Protein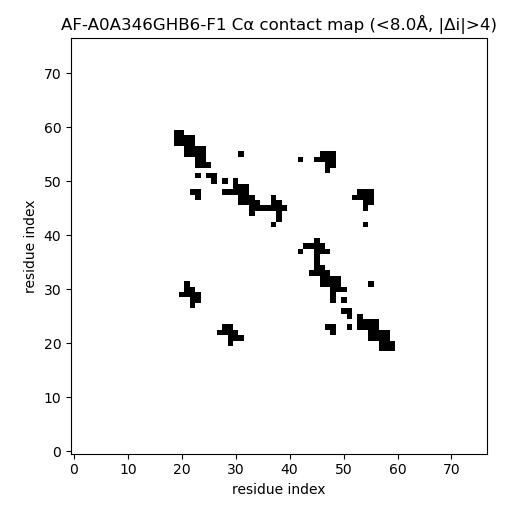 AF-A0A346GHB6-F1 (afdb_monomer)

Sequence (77 aa):
MAPRQRTLLRSKVAVITQHLHFRCPCCHGSQYRTSAFDVTERNPLGAKCIFCKSTMNTFDNVALQIRTDHAPLDFTK

pLDDT: mean 71.48, std 20.01, range [37.34, 94.81]

Foldseek 3Di:
DDDDDDPPPPPPPVPVCPPFFWAAPVPRDRAWDADPVLDDPVQNRNTAHPPPRGRIDTPVCVVVVVVVVPPPPDPDD

Nearest PDB structures (foldseek):
  5gpy-assembly1_A  TM=4.742E-01  e=6.197E-01  Homo sapiens
  7zsb-assembly1_W  TM=4.751E-01  e=2.970E+00  Saccharomyces cerevisiae
  7o4l-assembly1_W  TM=4.629E-01  e=3.180E+00  Saccharomyces cerevisiae S288C
  1twc-assembly1_B  TM=4.305E-01  e=3.901E+00  Saccharomyces cerevisiae

Organism: Escherichia coli (NCBI:txid562)

Radius of gyration: 21.43 Å; Cα contacts (8 Å, |Δi|>4): 83; chains: 1; bounding box: 75×44×37 Å

InterPro domains:
  IPR056946 YmcF-like [PF23641] (20-63)

Solvent-accessible surface area (backbone atoms only — not comparable to full-atom values): 5110 Å² total; per-residue (Å²): 144,83,87,86,79,82,83,73,80,74,79,75,72,76,70,80,74,76,74,81,51,47,33,20,86,86,74,66,43,65,58,61,47,68,38,80,89,54,44,40,96,94,32,76,73,10,39,24,21,71,84,80,60,41,66,44,44,50,58,83,46,52,77,56,46,60,63,66,67,62,58,80,79,76,85,82,130

Structure (mmCIF, N/CA/C/O backbone):
data_AF-A0A346GHB6-F1
#
_entry.id   AF-A0A346GHB6-F1
#
loop_
_atom_site.group_PDB
_atom_site.id
_atom_site.type_symbol
_atom_site.label_atom_id
_atom_site.label_alt_id
_atom_site.label_comp_id
_atom_site.label_asym_id
_atom_site.label_entity_id
_atom_site.label_seq_id
_atom_site.pdbx_PDB_ins_code
_atom_site.Cartn_x
_atom_site.Cartn_y
_atom_site.Cartn_z
_atom_site.occupancy
_atom_site.B_iso_or_equiv
_atom_site.auth_seq_id
_atom_site.auth_comp_id
_atom_site.auth_asym_id
_atom_site.auth_atom_id
_atom_site.pdbx_PDB_model_num
ATOM 1 N N . MET A 1 1 ? 48.895 -32.301 3.426 1.00 38.28 1 MET A N 1
ATOM 2 C CA . MET A 1 1 ? 47.927 -31.201 3.632 1.00 38.28 1 MET A CA 1
ATOM 3 C C . MET A 1 1 ? 46.631 -31.520 2.901 1.00 38.28 1 MET A C 1
ATOM 5 O O . MET A 1 1 ? 46.579 -31.418 1.687 1.00 38.28 1 MET A O 1
ATOM 9 N N . ALA A 1 2 ? 45.629 -31.963 3.651 1.00 47.59 2 ALA A N 1
ATOM 10 C CA . ALA A 1 2 ? 44.185 -31.947 3.380 1.00 47.59 2 ALA A CA 1
ATOM 11 C C . ALA A 1 2 ? 43.521 -32.342 4.727 1.00 47.59 2 ALA A C 1
ATOM 13 O O . ALA A 1 2 ? 44.229 -32.962 5.526 1.00 47.59 2 ALA A O 1
ATOM 14 N N . PRO A 1 3 ? 42.226 -32.086 5.022 1.00 59.38 3 PRO A N 1
ATOM 15 C CA . PRO A 1 3 ? 41.149 -31.668 4.119 1.00 59.38 3 PRO A CA 1
ATOM 16 C C . PRO A 1 3 ? 40.158 -30.647 4.753 1.00 59.38 3 PRO A C 1
ATOM 18 O O . PRO A 1 3 ? 40.357 -30.146 5.854 1.00 59.38 3 PRO A O 1
ATOM 21 N N . ARG A 1 4 ? 39.013 -30.474 4.076 1.00 51.44 4 ARG A N 1
ATOM 22 C CA . ARG A 1 4 ? 37.704 -29.986 4.563 1.00 51.44 4 ARG A CA 1
ATOM 23 C C . ARG A 1 4 ? 37.452 -28.490 4.445 1.00 51.44 4 ARG A C 1
ATOM 25 O O . ARG A 1 4 ? 37.437 -27.764 5.431 1.00 51.44 4 ARG A O 1
ATOM 32 N N . GLN A 1 5 ? 36.997 -28.090 3.264 1.00 53.44 5 GLN A N 1
ATOM 33 C CA . GLN A 1 5 ? 35.923 -27.105 3.211 1.00 53.44 5 GLN A CA 1
ATOM 34 C C . GLN A 1 5 ? 34.740 -27.702 2.456 1.00 53.44 5 GLN A C 1
ATOM 36 O O . GLN A 1 5 ? 34.847 -28.159 1.323 1.00 53.44 5 GLN A O 1
ATOM 41 N N . ARG A 1 6 ? 33.635 -27.803 3.199 1.00 53.56 6 ARG A N 1
ATOM 42 C CA . ARG A 1 6 ? 32.338 -28.341 2.805 1.00 53.56 6 ARG A CA 1
ATOM 43 C C . ARG A 1 6 ? 31.834 -27.610 1.562 1.00 53.56 6 ARG A C 1
ATOM 45 O O . ARG A 1 6 ? 31.486 -26.435 1.643 1.00 53.56 6 ARG A O 1
ATOM 52 N N . THR A 1 7 ? 31.695 -28.321 0.453 1.00 52.53 7 THR A N 1
ATOM 53 C CA . THR A 1 7 ? 30.792 -27.941 -0.633 1.00 52.53 7 THR A CA 1
ATOM 54 C C . THR A 1 7 ? 29.360 -28.069 -0.116 1.00 52.53 7 THR A C 1
ATOM 56 O O . THR A 1 7 ? 28.729 -29.118 -0.211 1.00 52.53 7 THR A O 1
ATOM 59 N N . LEU A 1 8 ? 28.847 -27.002 0.503 1.00 61.34 8 LEU A N 1
ATOM 60 C CA . LEU A 1 8 ? 27.413 -26.864 0.733 1.00 61.34 8 LEU A CA 1
ATOM 61 C C . LEU A 1 8 ? 26.764 -26.622 -0.630 1.00 61.34 8 LEU A C 1
ATOM 63 O O . LEU A 1 8 ? 26.789 -25.513 -1.164 1.00 61.34 8 LEU A O 1
ATOM 67 N N . LEU A 1 9 ? 26.217 -27.699 -1.191 1.00 59.03 9 LEU A N 1
ATOM 68 C CA . LEU A 1 9 ? 25.277 -27.687 -2.300 1.00 59.03 9 LEU A CA 1
ATOM 69 C C . LEU A 1 9 ? 24.099 -26.788 -1.902 1.00 59.03 9 LEU A C 1
ATOM 71 O O . LEU A 1 9 ? 23.154 -27.218 -1.245 1.00 59.03 9 LEU A O 1
ATOM 75 N N . ARG A 1 10 ? 24.177 -25.503 -2.253 1.00 54.25 10 ARG A N 1
ATOM 76 C CA . ARG A 1 10 ? 23.032 -24.598 -2.202 1.00 54.25 10 ARG A CA 1
ATOM 77 C C . ARG A 1 10 ? 22.086 -25.060 -3.302 1.00 54.25 10 ARG A C 1
ATOM 79 O O . ARG A 1 10 ? 22.212 -24.630 -4.446 1.00 54.25 10 ARG A O 1
ATOM 86 N N . SER A 1 11 ? 21.155 -25.943 -2.951 1.00 51.72 11 SER A N 1
ATOM 87 C CA . SER A 1 11 ? 19.921 -26.142 -3.702 1.00 51.72 11 SER A CA 1
ATOM 88 C C . SER A 1 11 ? 19.263 -24.773 -3.854 1.00 51.72 11 SER A C 1
ATOM 90 O O . SER A 1 11 ? 18.561 -24.300 -2.962 1.00 51.72 11 SER A O 1
ATOM 92 N N . LYS A 1 12 ? 19.546 -24.089 -4.966 1.00 56.03 12 LYS A N 1
ATOM 93 C CA . LYS A 1 12 ? 18.766 -22.951 -5.440 1.00 56.03 12 LYS A CA 1
ATOM 94 C C . LYS A 1 12 ? 17.432 -23.527 -5.896 1.00 56.03 12 LYS A C 1
ATOM 96 O O . LYS A 1 12 ? 17.191 -23.700 -7.085 1.00 56.03 12 LYS A O 1
ATOM 101 N N . VAL A 1 13 ? 16.569 -23.833 -4.930 1.00 57.66 13 VAL A N 1
ATOM 102 C CA . VAL A 1 13 ? 15.136 -23.703 -5.156 1.00 57.66 13 VAL A CA 1
ATOM 103 C C . VAL A 1 13 ? 14.978 -22.234 -5.514 1.00 57.66 13 VAL A C 1
ATOM 105 O O . VAL A 1 13 ? 15.065 -21.363 -4.649 1.00 57.66 13 VAL A O 1
ATOM 108 N N . ALA A 1 14 ? 14.903 -21.948 -6.812 1.00 56.22 14 ALA A N 1
ATOM 109 C CA . ALA A 1 14 ? 14.456 -20.664 -7.298 1.00 56.22 14 ALA A CA 1
ATOM 110 C C . ALA A 1 14 ? 13.000 -20.552 -6.846 1.00 56.22 14 ALA A C 1
ATOM 112 O O . ALA A 1 14 ? 12.077 -20.933 -7.558 1.00 56.22 14 ALA A O 1
ATOM 113 N N . VAL A 1 15 ? 12.811 -20.117 -5.598 1.00 53.06 15 VAL A N 1
ATOM 114 C CA . VAL A 1 15 ? 11.554 -19.538 -5.156 1.00 53.06 15 VAL A CA 1
ATOM 115 C C . VAL A 1 15 ? 11.326 -18.431 -6.163 1.00 53.06 15 VAL A C 1
ATOM 117 O O . VAL A 1 15 ? 12.100 -17.477 -6.212 1.00 53.06 15 VAL A O 1
ATOM 120 N N . ILE A 1 16 ? 10.350 -18.629 -7.043 1.00 55.66 16 ILE A N 1
ATOM 121 C CA . ILE A 1 16 ? 9.846 -17.589 -7.921 1.00 55.66 16 ILE A CA 1
ATOM 122 C C . ILE A 1 16 ? 9.324 -16.522 -6.961 1.00 55.66 16 ILE A C 1
ATOM 124 O O . ILE A 1 16 ? 8.186 -16.587 -6.500 1.00 55.66 16 ILE A O 1
ATOM 128 N N . THR A 1 17 ? 10.188 -15.591 -6.559 1.00 49.25 17 THR A N 1
ATOM 129 C CA . THR A 1 17 ? 9.795 -14.367 -5.883 1.00 49.25 17 THR A CA 1
ATOM 130 C C . THR A 1 17 ? 9.012 -13.592 -6.923 1.00 49.25 17 THR A C 1
ATOM 132 O O . THR A 1 17 ? 9.575 -12.815 -7.686 1.00 49.25 17 THR A O 1
ATOM 135 N N . GLN A 1 18 ? 7.710 -13.867 -7.013 1.00 54.44 18 GLN A N 1
ATOM 136 C CA . GLN A 1 18 ? 6.767 -12.939 -7.615 1.00 54.44 18 GLN A CA 1
ATOM 137 C C . GLN A 1 18 ? 6.900 -11.658 -6.798 1.00 54.44 18 GLN A C 1
ATOM 139 O O . GLN A 1 18 ? 6.427 -11.562 -5.665 1.00 54.44 18 GLN A O 1
ATOM 144 N N . HIS A 1 19 ? 7.695 -10.730 -7.316 1.00 62.03 19 HIS A N 1
ATOM 145 C CA . HIS A 1 19 ? 7.909 -9.441 -6.698 1.00 62.03 19 HIS A CA 1
ATOM 146 C C . HIS A 1 19 ? 6.587 -8.694 -6.826 1.00 62.03 19 HIS A C 1
ATOM 148 O O . HIS A 1 19 ? 6.299 -8.154 -7.880 1.00 62.03 19 HIS A O 1
ATOM 154 N N . LEU A 1 20 ? 5.748 -8.698 -5.789 1.00 74.50 20 LEU A N 1
ATOM 155 C CA . LEU A 1 20 ? 4.573 -7.831 -5.767 1.00 74.50 20 LEU A CA 1
ATOM 156 C C . LEU A 1 20 ? 5.052 -6.377 -5.840 1.00 74.50 20 LEU A C 1
ATOM 158 O O . LEU A 1 20 ? 5.762 -5.894 -4.953 1.00 74.50 20 LEU A O 1
ATOM 162 N N . HIS A 1 21 ? 4.684 -5.682 -6.914 1.00 84.56 21 HIS A N 1
ATOM 163 C CA . HIS A 1 21 ? 5.079 -4.294 -7.135 1.00 84.56 21 HIS A CA 1
ATOM 164 C C . HIS A 1 21 ? 4.028 -3.357 -6.546 1.00 84.56 21 HIS A C 1
ATOM 166 O O . HIS A 1 21 ? 2.919 -3.255 -7.067 1.00 84.56 21 HIS A O 1
ATOM 172 N N . PHE A 1 22 ? 4.391 -2.629 -5.492 1.00 87.00 22 PHE A N 1
ATOM 173 C CA . PHE A 1 22 ? 3.519 -1.645 -4.860 1.00 87.00 22 PHE A CA 1
ATOM 174 C C . PHE A 1 22 ? 3.833 -0.204 -5.305 1.00 87.00 22 PHE A C 1
ATOM 176 O O . PHE A 1 22 ? 5.002 0.188 -5.361 1.00 87.00 22 PHE A O 1
ATOM 183 N N . ARG A 1 23 ? 2.804 0.626 -5.539 1.00 90.50 23 ARG A N 1
ATOM 184 C CA . ARG A 1 23 ? 2.922 2.102 -5.650 1.00 90.50 23 ARG A CA 1
ATOM 185 C C . ARG A 1 23 ? 1.888 2.849 -4.796 1.00 90.50 23 ARG A C 1
ATOM 187 O O . ARG A 1 23 ? 0.728 2.445 -4.738 1.00 90.50 23 ARG A O 1
ATOM 194 N N . CYS A 1 24 ? 2.302 3.942 -4.139 1.00 91.69 24 CYS A N 1
ATOM 195 C CA . CYS A 1 24 ? 1.386 4.853 -3.435 1.00 91.69 24 CYS A CA 1
ATOM 196 C C . CYS A 1 24 ? 0.568 5.595 -4.502 1.00 91.69 24 CYS A C 1
ATOM 198 O O . CYS A 1 24 ? 1.171 6.269 -5.336 1.00 91.69 24 CYS A O 1
ATOM 200 N N . PRO A 1 25 ? -0.772 5.547 -4.471 1.00 89.88 25 PRO A N 1
ATOM 201 C CA . PRO A 1 25 ? -1.604 6.303 -5.408 1.00 89.88 25 PRO A CA 1
ATOM 202 C C . PRO A 1 25 ? -1.502 7.824 -5.205 1.00 89.88 25 PRO A C 1
ATOM 204 O O . PRO A 1 25 ? -1.857 8.583 -6.093 1.00 89.88 25 PRO A O 1
ATOM 207 N N . CYS A 1 26 ? -1.012 8.285 -4.048 1.00 89.69 26 CYS A N 1
ATOM 208 C CA . CYS A 1 26 ? -0.932 9.712 -3.727 1.00 89.69 26 CYS A CA 1
ATOM 209 C C . CYS A 1 26 ? 0.412 10.348 -4.103 1.00 89.69 26 CYS A C 1
ATOM 211 O O . CYS A 1 26 ? 0.440 11.477 -4.570 1.00 89.69 26 CYS A O 1
ATOM 213 N N . CYS A 1 27 ? 1.533 9.655 -3.874 1.00 92.06 27 CYS A N 1
ATOM 214 C CA . CYS A 1 27 ? 2.877 10.197 -4.123 1.00 92.06 27 CYS A CA 1
ATOM 215 C C . CYS A 1 27 ? 3.691 9.391 -5.135 1.00 92.06 27 CYS A C 1
ATOM 217 O O . CYS A 1 27 ? 4.856 9.701 -5.361 1.00 92.06 27 CYS A O 1
ATOM 219 N N . HIS A 1 28 ? 3.114 8.328 -5.702 1.00 89.38 28 HIS A N 1
ATOM 220 C CA . HIS A 1 28 ? 3.744 7.443 -6.686 1.00 89.38 28 HIS A CA 1
ATOM 221 C C . HIS A 1 28 ? 5.000 6.718 -6.167 1.00 89.38 28 HIS A C 1
ATOM 223 O O . HIS A 1 28 ? 5.645 5.978 -6.909 1.00 89.38 28 HIS A O 1
ATOM 229 N N . GLY A 1 29 ? 5.320 6.872 -4.878 1.00 89.94 29 GLY A N 1
ATOM 230 C CA . GLY A 1 29 ? 6.435 6.204 -4.226 1.00 89.94 29 GLY A CA 1
ATOM 231 C C . GLY A 1 29 ? 6.226 4.696 -4.160 1.00 89.94 29 GLY A C 1
ATOM 232 O O . GLY A 1 29 ? 5.106 4.222 -3.985 1.00 89.94 29 GLY A O 1
ATOM 233 N N . SER A 1 30 ? 7.316 3.945 -4.274 1.00 91.19 30 SER A N 1
ATOM 234 C CA . SER A 1 30 ? 7.335 2.481 -4.164 1.00 91.19 30 SER A CA 1
ATOM 235 C C . SER A 1 30 ? 7.796 1.980 -2.794 1.00 91.19 30 SER A C 1
ATOM 237 O O . SER A 1 30 ? 7.747 0.784 -2.538 1.00 91.19 30 SER A O 1
ATOM 239 N N . GLN A 1 31 ? 8.243 2.872 -1.902 1.00 91.69 31 GLN A N 1
ATOM 240 C CA . GLN A 1 31 ? 8.648 2.508 -0.545 1.00 91.69 31 GLN A CA 1
ATOM 241 C C . GLN A 1 31 ? 7.444 2.437 0.393 1.00 91.69 31 GLN A C 1
ATOM 243 O O . GLN A 1 31 ? 6.682 3.400 0.546 1.00 91.69 31 GLN A O 1
ATOM 248 N N . TYR A 1 32 ? 7.309 1.296 1.060 1.00 93.50 32 TYR A N 1
ATOM 249 C CA . TYR A 1 32 ? 6.218 1.004 1.974 1.00 93.50 32 TYR A CA 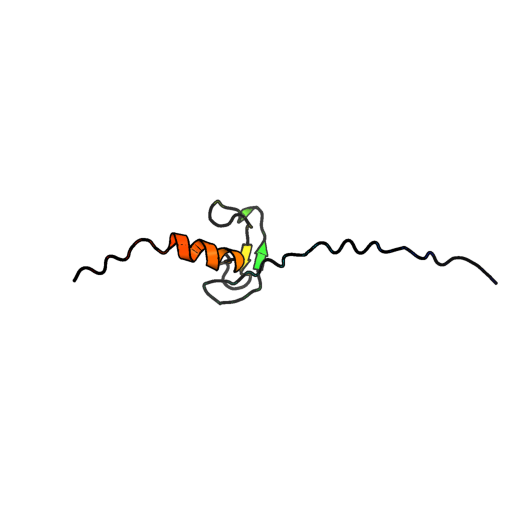1
ATOM 250 C C . TYR A 1 32 ? 6.708 0.232 3.194 1.00 93.50 32 TYR A C 1
ATOM 252 O O . TYR A 1 32 ? 7.767 -0.393 3.183 1.00 93.50 32 TYR A O 1
ATOM 260 N N . ARG A 1 33 ? 5.899 0.279 4.248 1.00 93.62 33 ARG A N 1
ATOM 261 C CA . ARG A 1 33 ? 5.978 -0.621 5.395 1.00 93.62 33 ARG A CA 1
ATOM 262 C C . ARG A 1 33 ? 4.734 -1.500 5.418 1.00 93.62 33 ARG A C 1
ATOM 264 O O . ARG A 1 33 ? 3.682 -1.092 4.923 1.00 93.62 33 ARG A O 1
ATOM 271 N N . THR A 1 34 ? 4.844 -2.662 6.042 1.00 92.19 34 THR A N 1
ATOM 272 C CA . THR A 1 34 ? 3.715 -3.550 6.331 1.00 92.19 34 THR A CA 1
ATOM 273 C C . THR A 1 34 ? 3.501 -3.627 7.833 1.00 92.19 34 THR A C 1
ATOM 275 O O . THR A 1 34 ? 4.468 -3.735 8.587 1.00 92.19 34 THR A O 1
ATOM 278 N N . SER A 1 35 ? 2.250 -3.577 8.276 1.00 91.44 35 SER A N 1
ATOM 279 C CA . SER A 1 35 ? 1.892 -3.707 9.689 1.00 91.44 35 SER A CA 1
ATOM 280 C C . SER A 1 35 ? 0.610 -4.514 9.824 1.00 91.44 35 SER A C 1
ATOM 282 O O . SER A 1 35 ? -0.343 -4.265 9.090 1.00 91.44 35 SER A O 1
ATOM 284 N N . ALA A 1 36 ? 0.561 -5.432 10.794 1.00 92.56 36 ALA A N 1
ATOM 285 C CA . ALA A 1 36 ? -0.646 -6.202 11.104 1.00 92.56 36 ALA A CA 1
ATOM 286 C C . ALA A 1 36 ? -1.819 -5.295 11.519 1.00 92.56 36 ALA A C 1
ATOM 288 O O . ALA A 1 36 ? -2.968 -5.602 11.233 1.00 92.56 36 ALA A O 1
ATOM 289 N N . PHE A 1 37 ? -1.525 -4.142 12.127 1.00 93.62 37 PHE A N 1
ATOM 290 C CA . PHE A 1 37 ? -2.535 -3.152 12.514 1.00 93.62 37 PHE A CA 1
ATOM 291 C C . PHE A 1 37 ? -3.155 -2.416 11.320 1.00 93.62 37 PHE A C 1
ATOM 293 O O . PHE A 1 37 ? -4.238 -1.856 11.439 1.00 93.62 37 PHE A O 1
ATOM 300 N N . ASP A 1 38 ? -2.461 -2.386 10.180 1.00 91.06 38 ASP A N 1
ATOM 301 C CA . ASP A 1 38 ? -2.930 -1.731 8.956 1.00 91.06 38 ASP A CA 1
ATOM 302 C C . ASP A 1 38 ? -3.641 -2.713 8.002 1.00 91.06 38 ASP A C 1
ATOM 304 O O . ASP A 1 38 ? -4.072 -2.305 6.915 1.00 91.06 38 ASP A O 1
ATOM 308 N N . VAL A 1 39 ? -3.761 -3.992 8.390 1.00 93.00 39 VAL A N 1
ATOM 309 C CA . VAL A 1 39 ? -4.481 -5.024 7.632 1.00 93.00 39 VAL A CA 1
ATOM 310 C C . VAL A 1 39 ? -5.981 -4.791 7.761 1.00 93.00 39 VAL A C 1
ATOM 312 O O . VAL A 1 39 ? -6.539 -4.771 8.854 1.00 93.00 39 VAL A O 1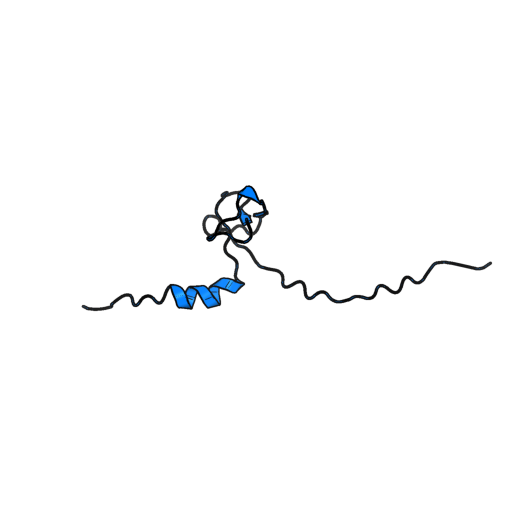
ATOM 315 N N . THR A 1 40 ? -6.640 -4.616 6.622 1.00 90.81 40 THR A N 1
ATOM 316 C CA . THR A 1 40 ? -8.097 -4.451 6.523 1.00 90.81 40 THR A CA 1
ATOM 317 C C . THR A 1 40 ? -8.599 -5.171 5.278 1.00 90.81 40 THR A C 1
ATOM 319 O O . THR A 1 40 ? -7.801 -5.546 4.422 1.00 90.81 40 THR A O 1
ATOM 322 N N . GLU A 1 41 ? -9.914 -5.305 5.114 1.00 87.31 41 GLU A N 1
ATOM 323 C CA . GLU A 1 41 ? -10.506 -5.889 3.900 1.00 87.31 41 GLU A CA 1
ATOM 324 C C . GLU A 1 41 ? -10.060 -5.158 2.617 1.00 87.31 41 GLU A C 1
ATOM 326 O O . GLU A 1 41 ? -9.796 -5.776 1.591 1.00 87.31 41 GLU A O 1
ATOM 331 N N . ARG A 1 42 ? -9.869 -3.834 2.701 1.00 83.19 42 ARG A N 1
ATOM 332 C CA . ARG A 1 42 ? -9.386 -2.986 1.595 1.00 83.19 42 ARG A CA 1
ATOM 333 C C . ARG A 1 42 ? -7.857 -2.915 1.487 1.00 83.19 42 ARG A C 1
ATOM 335 O O . ARG A 1 42 ? -7.339 -2.313 0.551 1.00 83.19 42 ARG A O 1
ATOM 342 N N . ASN A 1 43 ? -7.129 -3.474 2.451 1.00 89.31 43 ASN A N 1
ATOM 343 C CA . ASN A 1 43 ? -5.668 -3.518 2.492 1.00 89.31 43 ASN A CA 1
ATOM 344 C C . ASN A 1 43 ? -5.204 -4.848 3.109 1.00 89.31 43 ASN A C 1
ATOM 346 O O . ASN A 1 43 ? -4.694 -4.857 4.233 1.00 89.31 43 ASN A O 1
ATOM 350 N N . PRO A 1 44 ? -5.384 -5.981 2.413 1.00 88.88 44 PRO A N 1
ATOM 351 C CA . PRO A 1 44 ? -5.101 -7.302 2.980 1.00 88.88 44 PRO A CA 1
ATOM 352 C C . PRO A 1 44 ? -3.612 -7.507 3.284 1.00 88.88 44 PRO A C 1
ATOM 354 O O . PRO A 1 44 ? -3.247 -8.298 4.147 1.00 88.88 44 PRO A O 1
ATOM 357 N N . LEU A 1 45 ? -2.741 -6.761 2.602 1.00 89.69 45 LEU A N 1
ATOM 358 C CA . LEU A 1 45 ? -1.288 -6.841 2.758 1.00 89.69 45 LEU A CA 1
ATOM 359 C C . LEU A 1 45 ? -0.765 -5.899 3.855 1.00 89.69 45 LEU A C 1
ATOM 361 O O . LEU A 1 45 ? 0.434 -5.882 4.131 1.00 89.69 45 LEU A O 1
ATOM 365 N N . GLY A 1 46 ? -1.639 -5.087 4.466 1.00 92.69 46 GLY A N 1
ATOM 366 C CA . GLY A 1 46 ? -1.249 -4.129 5.501 1.00 92.69 46 GLY A CA 1
ATOM 367 C C . GLY A 1 46 ? -0.217 -3.105 5.017 1.00 92.69 46 GLY A C 1
ATOM 368 O O . GLY A 1 46 ? 0.540 -2.570 5.826 1.00 92.69 46 GLY A O 1
ATOM 369 N N . ALA A 1 47 ? -0.143 -2.858 3.703 1.00 93.88 47 ALA A N 1
ATOM 370 C CA . ALA A 1 47 ? 0.927 -2.099 3.068 1.00 93.88 47 ALA A CA 1
ATOM 371 C C . ALA A 1 4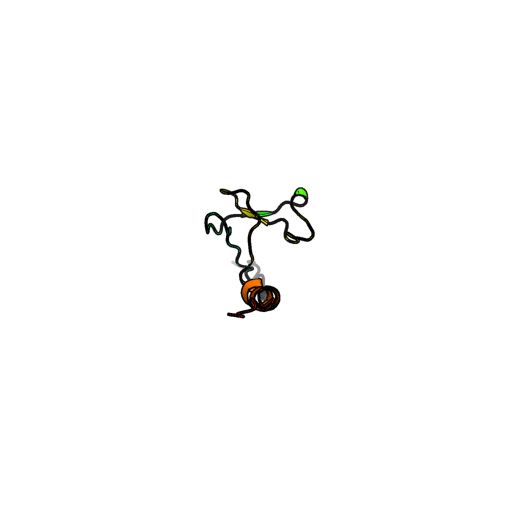7 ? 0.582 -0.608 2.990 1.00 93.88 47 ALA A C 1
ATOM 373 O O . ALA A 1 47 ? -0.384 -0.204 2.335 1.00 93.88 47 ALA A O 1
ATOM 374 N N . LYS A 1 48 ? 1.404 0.226 3.631 1.00 94.31 48 LYS A N 1
ATOM 375 C CA . LYS A 1 48 ? 1.281 1.687 3.589 1.00 94.31 48 LYS A CA 1
ATOM 376 C C . LYS A 1 48 ? 2.583 2.340 3.199 1.00 94.31 48 LYS A C 1
ATOM 378 O O . LYS A 1 48 ? 3.657 1.936 3.642 1.00 94.31 48 LYS A O 1
ATOM 383 N N . CYS A 1 49 ? 2.483 3.388 2.398 1.00 94.81 49 CYS A N 1
ATOM 384 C CA . CYS A 1 49 ? 3.648 4.157 2.008 1.00 94.81 49 CYS A CA 1
ATOM 385 C C . CYS A 1 49 ? 4.338 4.774 3.225 1.00 94.81 49 CYS A C 1
ATOM 387 O O . CYS A 1 49 ? 3.681 5.295 4.128 1.00 94.81 49 CYS A O 1
ATOM 389 N N . ILE A 1 50 ? 5.667 4.792 3.209 1.00 94.81 50 ILE A N 1
ATOM 390 C CA . ILE A 1 50 ? 6.458 5.395 4.288 1.00 94.81 50 ILE A CA 1
ATOM 391 C C . ILE A 1 50 ? 6.304 6.925 4.310 1.00 94.81 50 ILE A C 1
ATOM 393 O O . ILE A 1 50 ? 6.305 7.520 5.385 1.00 94.81 50 ILE A O 1
ATOM 397 N N . PHE A 1 51 ? 6.101 7.549 3.146 1.00 93.88 51 PHE A N 1
ATOM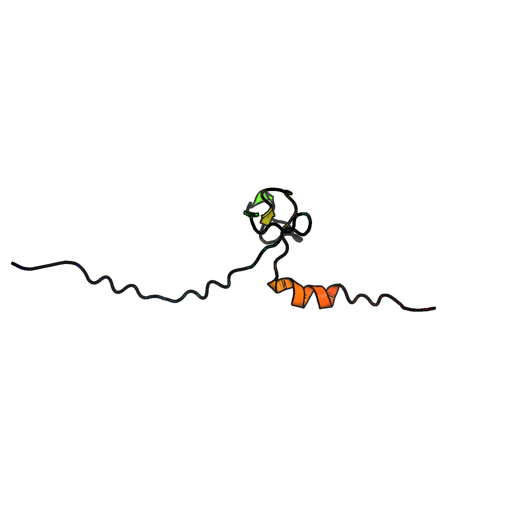 398 C CA . PHE A 1 51 ? 5.989 9.004 3.014 1.00 93.88 51 PHE A CA 1
ATOM 399 C C . PHE A 1 51 ? 4.556 9.503 3.229 1.00 93.88 51 PHE A C 1
ATOM 401 O O . PHE A 1 51 ? 4.293 10.279 4.142 1.00 93.88 51 PHE A O 1
ATOM 408 N N . CYS A 1 52 ? 3.625 9.041 2.385 1.00 94.38 52 CYS A N 1
ATOM 409 C CA . CYS A 1 52 ? 2.246 9.541 2.327 1.00 94.38 52 CYS A CA 1
ATOM 410 C C . CYS A 1 52 ? 1.338 8.876 3.391 1.00 94.38 52 CYS A C 1
ATOM 412 O O . CYS A 1 52 ? 0.246 9.365 3.658 1.00 94.38 52 CYS A O 1
ATOM 414 N N . LYS A 1 53 ? 1.761 7.742 3.983 1.00 93.56 53 LYS A N 1
ATOM 415 C CA . LYS A 1 53 ? 0.944 6.834 4.821 1.00 93.56 53 LYS A CA 1
ATOM 416 C C . LYS A 1 53 ? -0.326 6.292 4.146 1.00 93.56 53 LYS A C 1
ATOM 418 O O . LYS A 1 53 ? -1.091 5.578 4.789 1.00 93.56 53 LYS A O 1
ATOM 423 N N . SER A 1 54 ? -0.545 6.570 2.864 1.00 91.81 54 SER A N 1
ATOM 424 C CA . SER A 1 54 ? -1.653 6.004 2.098 1.00 91.81 54 SER A CA 1
ATOM 425 C C . SER A 1 54 ? -1.448 4.513 1.856 1.00 91.81 54 SER A C 1
ATOM 427 O O . SER A 1 54 ? -0.312 4.033 1.760 1.00 91.81 54 SER A O 1
ATOM 429 N N . THR A 1 55 ? -2.560 3.792 1.736 1.00 92.44 55 THR A N 1
ATOM 430 C CA . THR A 1 55 ? -2.574 2.388 1.324 1.00 92.44 55 THR A CA 1
ATOM 431 C C . THR A 1 55 ? -1.950 2.245 -0.058 1.00 92.44 55 THR A C 1
ATOM 433 O O . THR A 1 55 ? -2.246 3.017 -0.971 1.00 92.44 55 THR A O 1
ATOM 436 N N . MET A 1 56 ? -1.054 1.276 -0.195 1.00 91.81 56 MET A N 1
ATOM 437 C CA . MET A 1 56 ? -0.356 1.007 -1.445 1.00 91.81 56 MET A CA 1
ATOM 438 C C . MET A 1 56 ? -1.233 0.186 -2.394 1.00 91.81 56 MET A C 1
ATOM 440 O O . MET A 1 56 ? -1.905 -0.741 -1.947 1.00 91.81 56 MET A O 1
ATOM 444 N N . ASN A 1 57 ? -1.172 0.464 -3.699 1.00 88.12 57 ASN A N 1
ATOM 445 C CA . ASN A 1 57 ? -1.781 -0.397 -4.714 1.00 88.12 57 ASN A CA 1
ATOM 446 C C . ASN A 1 57 ? -0.743 -1.377 -5.281 1.00 88.12 57 ASN A C 1
ATOM 448 O O . ASN A 1 57 ? 0.412 -0.991 -5.471 1.00 88.12 57 ASN A O 1
ATOM 452 N N . THR A 1 58 ? -1.145 -2.616 -5.563 1.00 83.50 58 THR A N 1
ATOM 453 C CA . THR A 1 58 ? -0.310 -3.620 -6.242 1.00 83.50 58 THR A CA 1
ATOM 454 C C . THR A 1 58 ? -0.597 -3.605 -7.740 1.00 83.50 58 THR A C 1
ATOM 456 O O . THR A 1 58 ? -1.753 -3.594 -8.155 1.00 83.50 58 THR A O 1
ATOM 459 N N . PHE A 1 59 ? 0.444 -3.616 -8.572 1.00 66.38 59 PHE A N 1
ATOM 460 C CA . PHE A 1 59 ? 0.273 -3.603 -10.030 1.00 66.38 59 PHE A CA 1
ATOM 461 C C . PHE A 1 59 ? -0.398 -4.860 -10.582 1.00 66.38 59 PHE A C 1
ATOM 463 O O . PHE A 1 59 ? -1.100 -4.772 -11.588 1.00 66.38 59 PHE A O 1
ATOM 470 N N . ASP A 1 60 ? -0.264 -5.994 -9.895 1.00 60.34 60 ASP A N 1
ATOM 471 C CA . ASP A 1 60 ? -0.932 -7.245 -10.266 1.00 60.34 60 ASP A CA 1
ATOM 472 C 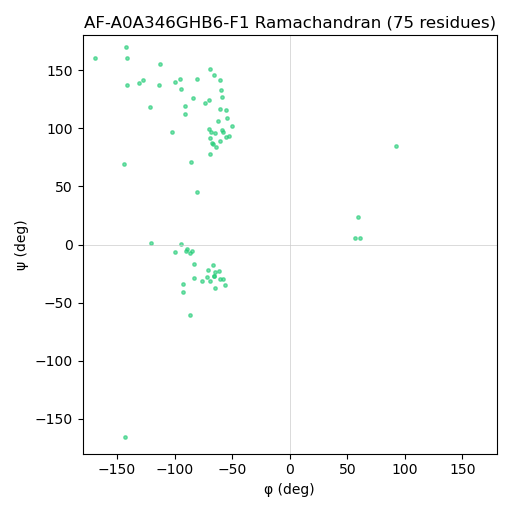C . ASP A 1 60 ? -2.469 -7.113 -10.247 1.00 60.34 60 ASP A C 1
ATOM 474 O O . ASP A 1 60 ? -3.170 -7.816 -10.973 1.00 60.34 60 ASP A O 1
ATOM 478 N N . ASN A 1 61 ? -3.004 -6.145 -9.490 1.00 50.41 61 ASN A N 1
ATOM 479 C CA . ASN A 1 61 ? -4.432 -5.844 -9.435 1.00 50.41 61 ASN A CA 1
ATOM 480 C C . ASN A 1 61 ? -4.897 -4.802 -10.456 1.00 50.41 61 ASN A C 1
ATOM 482 O O . ASN A 1 61 ? -6.101 -4.616 -10.581 1.00 50.41 61 ASN A O 1
ATOM 486 N N . VAL A 1 62 ? -4.024 -4.160 -11.242 1.00 51.56 62 VAL A N 1
ATOM 487 C CA . VAL A 1 62 ? -4.492 -3.228 -12.289 1.00 51.56 62 VAL A CA 1
ATOM 488 C C . VAL A 1 62 ? -5.285 -3.986 -13.359 1.00 51.56 62 VAL A C 1
ATOM 490 O O . VAL A 1 62 ? -6.336 -3.520 -13.785 1.00 51.56 62 VAL A O 1
ATOM 493 N N . ALA A 1 63 ? -4.874 -5.207 -13.716 1.00 48.25 63 ALA A N 1
ATOM 494 C CA . ALA A 1 63 ? -5.621 -6.042 -14.661 1.00 48.25 63 ALA A CA 1
ATOM 495 C C . ALA A 1 63 ? -7.002 -6.489 -14.129 1.00 48.25 63 ALA A C 1
ATOM 497 O O . ALA A 1 63 ? -7.919 -6.724 -14.917 1.00 48.25 63 ALA A O 1
ATOM 498 N N . LEU A 1 64 ? -7.166 -6.592 -12.804 1.00 50.75 64 LEU A N 1
ATOM 499 C CA . LEU A 1 64 ? -8.423 -6.991 -12.161 1.00 50.75 64 LEU A CA 1
ATOM 500 C C . LEU A 1 64 ? -9.301 -5.787 -11.785 1.00 50.75 64 LEU A C 1
ATOM 502 O O . LEU A 1 64 ? -10.518 -5.867 -11.912 1.00 50.75 64 LEU A O 1
ATOM 506 N N . GLN A 1 65 ? -8.718 -4.647 -11.411 1.00 49.00 65 GLN A N 1
ATOM 507 C CA . GLN A 1 65 ? -9.451 -3.412 -11.119 1.00 49.00 65 GLN A CA 1
ATOM 508 C C . GLN A 1 65 ? -10.016 -2.748 -12.378 1.00 49.00 65 GLN A C 1
ATOM 510 O O . GLN A 1 65 ? -11.081 -2.150 -12.279 1.00 49.00 65 GLN A O 1
ATOM 515 N N . ILE A 1 66 ? -9.404 -2.921 -13.561 1.00 54.50 66 ILE A N 1
ATOM 516 C CA . ILE A 1 66 ? -10.038 -2.508 -14.832 1.00 54.50 66 ILE A CA 1
ATOM 517 C C . ILE A 1 66 ? -11.393 -3.218 -15.022 1.00 54.50 66 ILE A C 1
ATOM 519 O O . ILE A 1 66 ? -12.305 -2.647 -15.612 1.00 54.50 66 ILE A O 1
ATOM 523 N N . ARG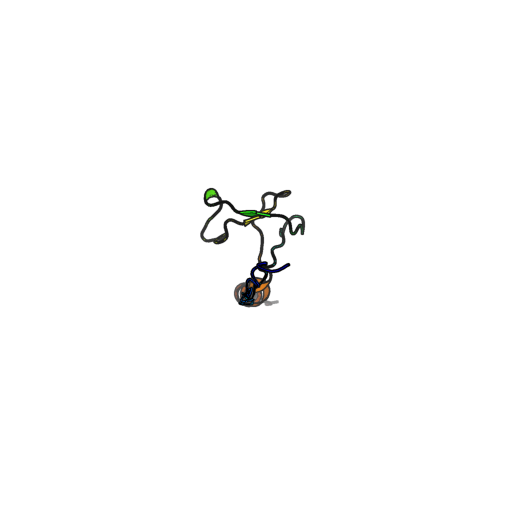 A 1 67 ? -11.576 -4.438 -14.486 1.00 48.09 67 ARG A N 1
ATOM 524 C CA . ARG A 1 67 ? -12.873 -5.136 -14.549 1.00 48.09 67 ARG A CA 1
ATOM 525 C C . ARG A 1 67 ? -13.899 -4.590 -13.556 1.00 48.09 67 ARG A C 1
ATOM 527 O O . ARG A 1 67 ? -15.083 -4.631 -13.861 1.00 48.09 67 ARG A O 1
ATOM 534 N N . THR A 1 68 ? -13.467 -4.092 -12.399 1.00 50.03 68 THR A N 1
ATOM 535 C CA . THR A 1 68 ? -14.376 -3.541 -11.377 1.00 50.03 68 THR A CA 1
ATOM 536 C C . THR A 1 68 ? -14.758 -2.087 -11.655 1.00 50.03 68 THR A C 1
ATOM 538 O O . THR A 1 68 ? -15.860 -1.684 -11.298 1.00 50.03 68 THR A O 1
ATOM 541 N N . ASP A 1 69 ? -13.896 -1.313 -12.322 1.00 46.56 69 ASP A N 1
ATOM 542 C CA . ASP A 1 69 ? -14.188 0.084 -12.684 1.00 46.56 69 ASP A CA 1
ATOM 543 C C . ASP A 1 69 ? -14.981 0.221 -13.995 1.00 46.56 69 ASP A C 1
ATOM 545 O O . ASP A 1 69 ? -15.475 1.295 -14.312 1.00 46.56 69 ASP A O 1
ATOM 549 N N . HIS A 1 70 ? -15.216 -0.878 -14.722 1.00 48.53 70 HIS A N 1
ATOM 550 C CA . HIS A 1 70 ? -16.222 -0.912 -15.788 1.00 48.53 70 HIS A CA 1
ATOM 551 C C . HIS A 1 70 ? -17.639 -1.106 -15.215 1.00 48.53 70 HIS A C 1
ATOM 553 O O . HIS A 1 70 ? -18.443 -1.886 -15.729 1.00 48.53 70 HIS A O 1
ATOM 559 N N . ALA A 1 71 ? -17.971 -0.368 -14.151 1.00 46.28 71 ALA A N 1
ATOM 560 C CA . ALA A 1 71 ? -19.343 0.089 -14.002 1.00 46.28 71 ALA A CA 1
ATOM 561 C C . A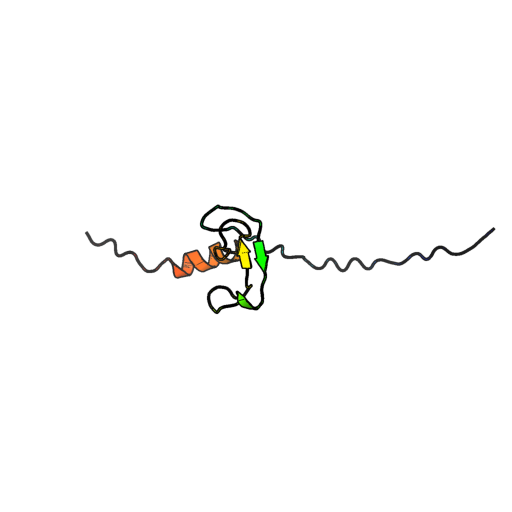LA A 1 71 ? -19.639 0.933 -15.255 1.00 46.28 71 ALA A C 1
ATOM 563 O O . ALA A 1 71 ? -18.827 1.798 -15.592 1.00 46.28 71 ALA A O 1
ATOM 564 N N . PRO A 1 72 ? -20.718 0.659 -16.006 1.00 43.41 72 PRO A N 1
ATOM 565 C CA . PRO A 1 72 ? -21.004 1.408 -17.216 1.00 43.41 72 PRO A CA 1
ATOM 566 C C . PRO A 1 72 ? -21.232 2.864 -16.810 1.00 43.41 72 PRO A C 1
ATOM 568 O O . PRO A 1 72 ? -22.258 3.197 -16.220 1.00 43.41 72 PRO A O 1
ATOM 571 N N . LEU A 1 73 ? -20.258 3.732 -17.093 1.00 53.72 73 LEU A N 1
ATOM 572 C CA . LEU A 1 73 ? -20.532 5.152 -17.217 1.00 53.72 73 LEU A CA 1
ATOM 573 C C . LEU A 1 73 ? -21.448 5.272 -18.430 1.00 53.72 73 LEU A C 1
ATOM 575 O O . LEU A 1 73 ? -21.015 5.196 -19.578 1.00 53.72 73 LEU A O 1
ATOM 579 N N . ASP A 1 74 ? -22.739 5.322 -18.123 1.00 43.69 74 ASP A N 1
ATOM 580 C CA . ASP A 1 74 ? -23.835 5.608 -19.027 1.00 43.69 74 ASP A CA 1
ATOM 581 C C . ASP A 1 74 ? -23.503 6.889 -19.804 1.00 43.69 74 ASP A C 1
ATOM 583 O O . ASP A 1 74 ? -23.580 8.001 -19.283 1.00 43.69 74 ASP A O 1
ATOM 587 N N . PHE A 1 75 ? -23.069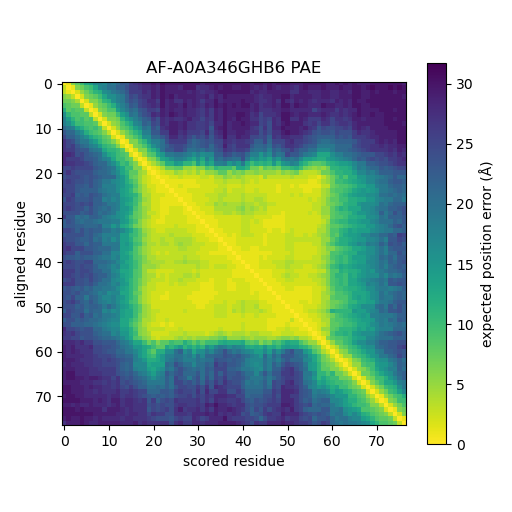 6.729 -21.054 1.00 50.78 75 PHE A N 1
ATOM 588 C CA . PHE A 1 75 ? -23.055 7.811 -22.028 1.00 50.78 75 PHE A CA 1
ATOM 589 C C . PHE A 1 75 ? -24.433 7.873 -22.683 1.00 50.78 75 PHE A C 1
ATOM 591 O O . PHE A 1 75 ? -24.590 7.540 -23.857 1.00 50.78 75 PHE A O 1
ATOM 598 N N . THR A 1 76 ? -25.436 8.313 -21.928 1.00 44.81 76 THR A N 1
ATOM 599 C CA . THR A 1 76 ? -26.638 8.899 -22.517 1.00 44.81 76 THR A CA 1
ATOM 600 C C . THR A 1 76 ? -26.551 10.410 -22.376 1.00 44.81 76 THR A C 1
ATOM 602 O O . THR A 1 76 ? -26.880 10.961 -21.326 1.00 44.81 76 THR A O 1
ATOM 605 N N . LYS A 1 77 ? -26.097 11.073 -23.445 1.00 37.34 77 LYS A N 1
ATOM 606 C CA . LYS A 1 77 ? -26.819 12.151 -24.146 1.00 37.34 77 LYS A CA 1
ATOM 607 C C . LYS A 1 77 ? -25.908 12.891 -25.122 1.00 37.34 77 LYS A C 1
ATOM 609 O O . LYS A 1 77 ? -24.848 13.386 -24.687 1.00 37.34 77 LYS A O 1
#

Secondary structure (DSSP, 8-state):
---------------------EE-TTT----EEE-GGG-BTTBTT-EEETTT-PBPEEGGGHHHHHHHS-S------

Mean predicted aligned error: 15.24 Å